Protein AF-A0A7X1WJK9-F1 (afdb_monomer)

Nearest PDB structures (foldseek):
  6vy5-assembly1_A  TM=7.139E-01  e=1.146E+00  Henipavirus nipahense
  8trh-assembly1_0  TM=4.342E-01  e=5.621E-01  Homo sapiens
  8t1l-assembly1_V  TM=4.370E-01  e=9.588E-01  Mus musculus
  3epu-assembly1_B  TM=5.285E-01  e=3.982E+00  Salmonella enterica subsp. enterica serovar Typhimurium
  6x08-assembly1_A  TM=5.581E-01  e=5.358E+00  Saccharomyces cerevisiae S288C

Structure (mmCIF, N/CA/C/O backbone):
data_AF-A0A7X1WJK9-F1
#
_entry.id   AF-A0A7X1WJK9-F1
#
loop_
_atom_site.group_PDB
_atom_site.id
_atom_site.type_symbol
_atom_site.label_atom_id
_atom_site.label_alt_id
_atom_site.label_comp_id
_atom_site.label_asym_id
_atom_site.label_entity_id
_atom_site.label_seq_id
_atom_site.pdbx_PDB_ins_code
_atom_site.Cartn_x
_atom_site.Cartn_y
_atom_site.Cartn_z
_atom_site.occupancy
_atom_site.B_iso_or_equiv
_atom_site.auth_seq_id
_atom_site.auth_comp_id
_atom_site.auth_asym_id
_atom_site.auth_atom_id
_atom_site.pdbx_PDB_model_num
ATOM 1 N N . MET A 1 1 ? 19.410 39.787 21.998 1.00 45.25 1 ME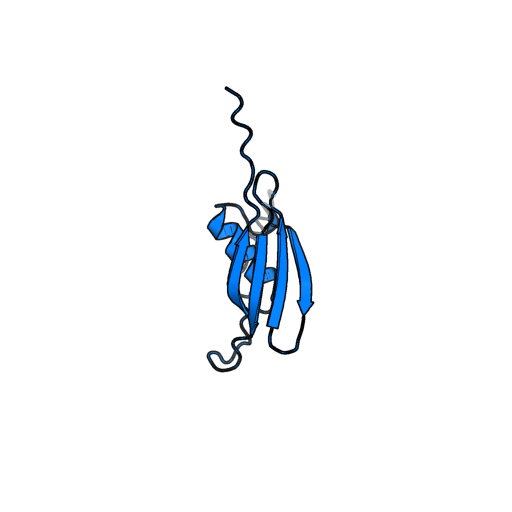T A N 1
ATOM 2 C CA . MET A 1 1 ? 19.677 38.692 21.046 1.00 45.25 1 MET A CA 1
ATOM 3 C C . MET A 1 1 ? 18.498 37.738 21.122 1.00 45.25 1 MET A C 1
ATOM 5 O O . MET A 1 1 ? 18.435 36.958 22.059 1.00 45.25 1 MET A O 1
ATOM 9 N N . LEU A 1 2 ? 17.509 37.885 20.239 1.00 42.19 2 LEU A N 1
ATOM 10 C CA . LEU A 1 2 ? 16.423 36.912 20.097 1.00 42.19 2 LEU A CA 1
ATOM 11 C C . LEU A 1 2 ? 16.695 36.157 18.797 1.00 42.19 2 LEU A C 1
ATOM 13 O O . LEU A 1 2 ? 16.422 36.670 17.716 1.00 42.19 2 LEU A O 1
ATOM 17 N N . SER A 1 3 ? 17.307 34.983 18.912 1.00 43.06 3 SER A N 1
ATOM 18 C CA . SER A 1 3 ? 17.443 34.056 17.793 1.00 43.06 3 SER A CA 1
ATOM 19 C C . SER A 1 3 ? 16.116 33.324 17.629 1.00 43.06 3 SER A C 1
ATOM 21 O O . SER A 1 3 ? 15.792 32.444 18.420 1.00 43.06 3 SER A O 1
ATOM 23 N N . ALA A 1 4 ? 15.333 33.719 16.629 1.00 42.97 4 ALA A N 1
ATOM 24 C CA . ALA A 1 4 ? 14.213 32.929 16.143 1.00 42.97 4 ALA A CA 1
ATOM 25 C C . ALA A 1 4 ? 14.746 31.997 15.051 1.00 42.97 4 ALA A C 1
ATOM 27 O O . ALA A 1 4 ? 14.941 32.405 13.908 1.00 42.97 4 ALA A O 1
ATOM 28 N N . SER A 1 5 ? 15.036 30.751 15.415 1.00 48.84 5 SER A N 1
ATOM 29 C CA . SER A 1 5 ? 15.319 29.696 14.446 1.00 48.84 5 SER A CA 1
ATOM 30 C C . SER A 1 5 ? 13.989 29.207 13.879 1.00 48.84 5 SER A C 1
ATOM 32 O O . SER A 1 5 ? 13.394 28.267 14.393 1.00 48.84 5 SER A O 1
ATOM 34 N N . ALA A 1 6 ? 13.494 29.882 12.845 1.00 44.22 6 ALA A N 1
ATOM 35 C CA . ALA A 1 6 ? 12.452 29.334 11.992 1.00 44.22 6 ALA A CA 1
ATOM 36 C C . ALA A 1 6 ? 13.122 28.356 11.021 1.00 44.22 6 ALA A C 1
ATOM 38 O O . ALA A 1 6 ? 13.519 28.737 9.924 1.00 44.22 6 ALA A O 1
ATOM 39 N N . THR A 1 7 ? 13.296 27.100 11.429 1.00 46.56 7 THR A N 1
ATOM 40 C CA . THR A 1 7 ? 13.470 26.029 10.445 1.00 46.56 7 THR A CA 1
ATOM 41 C C . THR A 1 7 ? 12.085 25.745 9.891 1.00 46.56 7 THR A C 1
ATOM 43 O O . THR A 1 7 ? 11.362 24.891 10.401 1.00 46.56 7 THR A O 1
ATOM 46 N N . ALA A 1 8 ? 11.695 26.535 8.890 1.00 40.34 8 ALA A N 1
ATOM 47 C CA . ALA A 1 8 ? 10.767 26.061 7.883 1.00 40.34 8 ALA A CA 1
ATOM 48 C C . ALA A 1 8 ? 11.446 24.834 7.274 1.00 40.34 8 ALA A C 1
ATOM 50 O O . ALA A 1 8 ? 12.386 24.941 6.491 1.00 40.34 8 ALA A O 1
ATOM 51 N N . VAL A 1 9 ? 11.068 23.664 7.782 1.00 41.34 9 VAL A N 1
ATOM 52 C CA . VAL A 1 9 ? 11.238 22.433 7.037 1.00 41.34 9 VAL A CA 1
ATOM 53 C C . VAL A 1 9 ? 10.266 22.629 5.887 1.00 41.34 9 VAL A C 1
ATOM 55 O O . VAL A 1 9 ? 9.061 22.465 6.060 1.00 41.34 9 VAL A O 1
ATOM 58 N N . ASP A 1 10 ? 10.772 23.142 4.767 1.00 39.75 10 ASP A N 1
ATOM 59 C CA . ASP A 1 10 ? 10.168 22.868 3.476 1.00 39.75 10 ASP A CA 1
ATOM 60 C C . ASP A 1 10 ? 10.144 21.339 3.396 1.00 39.75 10 ASP A C 1
ATOM 62 O O . ASP A 1 10 ? 11.143 20.686 3.089 1.00 39.75 10 ASP A O 1
ATOM 66 N N . GLU A 1 11 ? 9.031 20.763 3.858 1.00 41.00 11 GLU A N 1
ATOM 67 C CA . GLU A 1 11 ? 8.610 19.424 3.502 1.00 41.00 11 GLU A CA 1
ATOM 68 C C . GLU A 1 11 ? 8.504 19.459 1.985 1.00 41.00 11 GLU A C 1
ATOM 70 O O . GLU A 1 11 ? 7.499 19.893 1.417 1.00 41.00 11 GLU A O 1
ATOM 75 N N . AS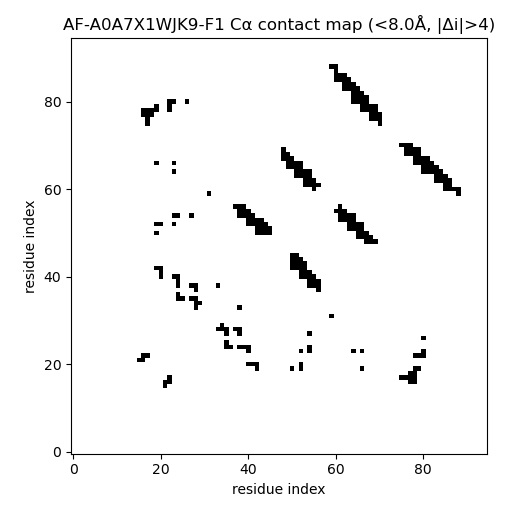P A 1 12 ? 9.601 19.073 1.340 1.00 37.62 12 ASP A N 1
ATOM 76 C CA . ASP A 1 12 ? 9.617 18.643 -0.040 1.00 37.62 12 ASP A CA 1
ATOM 77 C C . ASP A 1 12 ? 8.663 17.444 -0.139 1.00 37.62 12 ASP A C 1
ATOM 79 O O . ASP A 1 12 ? 9.025 16.277 -0.008 1.00 37.62 12 ASP A O 1
ATOM 83 N N . ALA A 1 13 ? 7.377 17.755 -0.278 1.00 43.44 13 ALA A N 1
ATOM 84 C CA . ALA A 1 13 ? 6.308 16.810 -0.550 1.00 43.44 13 ALA A CA 1
ATOM 85 C C . ALA A 1 13 ? 6.305 16.410 -2.039 1.00 43.44 13 ALA A C 1
ATOM 87 O O . ALA A 1 13 ? 5.268 16.008 -2.569 1.00 43.44 13 ALA A O 1
ATOM 88 N N . SER A 1 14 ? 7.444 16.557 -2.723 1.00 41.62 14 SER A N 1
ATOM 89 C CA . SER A 1 14 ? 7.580 16.435 -4.174 1.00 41.62 14 SER A CA 1
ATOM 90 C C . SER A 1 14 ? 8.448 15.252 -4.619 1.00 41.62 14 SER A C 1
ATOM 92 O O . SER A 1 14 ? 8.389 14.911 -5.796 1.00 41.62 14 SER A O 1
ATOM 94 N N . GLU A 1 15 ? 9.169 14.566 -3.721 1.00 42.50 15 GLU A N 1
ATOM 95 C CA . GLU A 1 15 ? 10.133 13.508 -4.100 1.00 42.50 15 GLU A CA 1
ATOM 96 C C . GLU A 1 15 ? 9.841 12.074 -3.590 1.00 42.50 15 GLU A C 1
ATOM 98 O O . GLU A 1 15 ? 10.753 11.251 -3.535 1.00 42.50 15 GLU A O 1
ATOM 103 N N . MET A 1 16 ? 8.611 11.697 -3.207 1.00 45.03 16 MET A N 1
ATOM 104 C CA . MET A 1 16 ? 8.441 10.461 -2.407 1.00 45.03 16 MET A CA 1
ATOM 105 C C . MET A 1 16 ? 7.356 9.459 -2.834 1.00 45.03 16 MET A C 1
ATOM 107 O O . MET A 1 16 ? 6.632 8.948 -1.980 1.00 45.03 16 MET A O 1
ATOM 111 N N . TRP A 1 17 ? 7.264 9.107 -4.123 1.00 55.44 17 TRP A N 1
ATOM 112 C CA . TRP A 1 17 ? 6.415 7.985 -4.585 1.00 55.44 17 TRP A CA 1
ATOM 113 C C . TRP A 1 17 ? 7.190 6.909 -5.362 1.00 55.44 17 TRP A C 1
ATOM 115 O O . TRP A 1 17 ? 6.813 6.558 -6.479 1.00 55.44 17 TRP A O 1
ATOM 125 N N . ALA A 1 18 ? 8.261 6.372 -4.775 1.00 65.06 18 ALA A N 1
ATOM 126 C CA . ALA A 1 18 ? 9.031 5.282 -5.388 1.00 65.06 18 ALA A CA 1
ATOM 127 C C . ALA A 1 18 ? 8.610 3.886 -4.888 1.00 65.06 18 ALA A C 1
ATOM 129 O O . ALA A 1 18 ? 8.834 2.893 -5.575 1.00 65.06 18 ALA A O 1
ATOM 130 N N . GLU A 1 19 ? 7.953 3.787 -3.726 1.00 86.81 19 GLU A N 1
ATOM 131 C CA . GLU A 1 19 ? 7.581 2.499 -3.128 1.00 86.81 19 GLU A CA 1
ATOM 132 C C . GLU A 1 19 ? 6.054 2.266 -3.111 1.00 86.81 19 GLU A C 1
ATOM 134 O O . GLU A 1 19 ? 5.261 3.220 -3.014 1.00 86.81 19 GLU A O 1
ATOM 139 N N . PRO A 1 20 ? 5.602 0.998 -3.191 1.00 90.94 20 PRO A N 1
ATOM 140 C CA . PRO A 1 20 ? 4.177 0.674 -3.231 1.00 90.94 20 PRO A CA 1
ATOM 141 C C . PRO A 1 20 ? 3.440 1.121 -1.960 1.00 90.94 20 PRO A 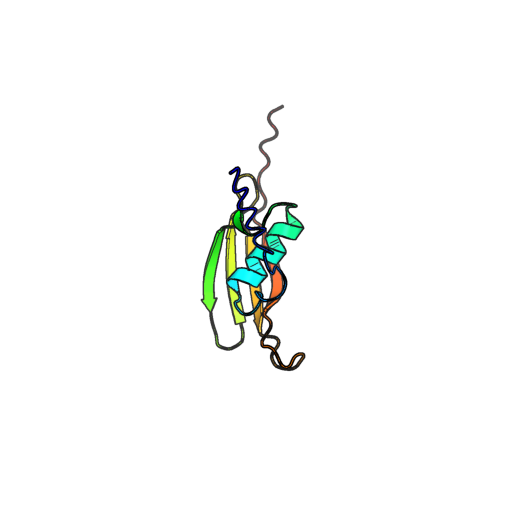C 1
ATOM 143 O O . PRO A 1 20 ? 2.282 1.533 -2.029 1.00 90.94 20 PRO A O 1
ATOM 146 N N . GLU A 1 21 ? 4.103 1.119 -0.802 1.00 92.81 21 GLU A N 1
ATOM 147 C CA . GLU A 1 21 ? 3.545 1.566 0.475 1.00 92.81 21 GLU A CA 1
ATOM 148 C C . GLU A 1 21 ? 3.131 3.039 0.440 1.00 92.81 21 GLU A C 1
ATOM 150 O O . GLU A 1 21 ? 2.038 3.394 0.881 1.00 92.81 21 GLU A O 1
ATOM 155 N N . GLN A 1 22 ? 3.996 3.894 -0.108 1.00 91.62 22 GLN A N 1
ATOM 156 C CA . GLN A 1 22 ? 3.775 5.339 -0.198 1.00 91.62 22 GLN A CA 1
ATOM 157 C C . GLN A 1 22 ? 2.625 5.647 -1.156 1.00 91.62 22 GLN A C 1
ATOM 159 O O . GLN A 1 22 ? 1.765 6.479 -0.863 1.00 91.62 22 GLN A O 1
ATOM 164 N N . SER A 1 23 ? 2.571 4.918 -2.270 1.00 92.50 23 SER A N 1
ATOM 165 C CA . SER A 1 23 ? 1.511 5.050 -3.270 1.00 92.50 23 SER A CA 1
ATOM 166 C C . SER A 1 23 ? 0.154 4.613 -2.713 1.00 92.50 23 SER A C 1
ATOM 168 O O . SER A 1 23 ? -0.841 5.326 -2.870 1.00 92.50 23 SER A O 1
ATOM 170 N N . ALA A 1 24 ? 0.115 3.498 -1.975 1.00 94.56 24 ALA A N 1
ATOM 171 C CA . ALA A 1 24 ? -1.085 3.041 -1.278 1.00 94.56 24 ALA A CA 1
ATOM 172 C C . ALA A 1 24 ? -1.534 4.036 -0.193 1.00 94.56 24 ALA A C 1
ATOM 174 O O . ALA A 1 24 ? -2.713 4.395 -0.137 1.00 94.56 24 ALA A O 1
ATOM 175 N N . ALA A 1 25 ? -0.605 4.529 0.634 1.00 94.94 25 ALA A N 1
ATOM 176 C CA . ALA A 1 25 ? -0.901 5.507 1.680 1.00 94.94 25 ALA A CA 1
ATOM 177 C C . ALA A 1 25 ? -1.461 6.805 1.085 1.00 94.94 25 ALA A C 1
ATOM 179 O O . ALA A 1 25 ? -2.501 7.292 1.525 1.00 94.94 25 ALA A O 1
ATOM 180 N N . GLY A 1 26 ? -0.819 7.334 0.040 1.00 93.19 26 GLY A N 1
ATOM 181 C CA . GLY A 1 26 ? -1.247 8.553 -0.643 1.00 93.19 26 GLY A CA 1
ATOM 182 C C . GLY A 1 26 ? -2.590 8.409 -1.362 1.00 93.19 26 GLY A C 1
ATOM 183 O O . GLY A 1 26 ? -3.368 9.365 -1.423 1.00 93.19 26 GLY A O 1
ATOM 184 N N . PHE A 1 27 ? -2.906 7.230 -1.901 1.00 93.69 27 PHE A N 1
ATOM 185 C CA . PHE A 1 27 ? -4.233 6.954 -2.450 1.00 93.69 27 PHE A CA 1
ATOM 186 C C . PHE A 1 27 ? -5.305 6.998 -1.353 1.00 93.69 27 PHE A C 1
ATOM 188 O O . PHE A 1 27 ? -6.232 7.802 -1.437 1.00 93.69 27 PHE A O 1
ATOM 195 N N . ILE A 1 28 ? -5.137 6.212 -0.287 1.00 95.75 28 ILE A N 1
ATOM 196 C CA . ILE A 1 28 ? -6.126 6.081 0.794 1.00 95.75 28 ILE A CA 1
ATOM 197 C C . ILE A 1 28 ? -6.311 7.386 1.566 1.00 95.75 28 ILE A C 1
ATOM 199 O O . ILE A 1 28 ? -7.439 7.758 1.892 1.00 95.75 28 ILE A O 1
ATOM 203 N N . ALA A 1 29 ? -5.226 8.123 1.799 1.00 94.62 29 ALA A N 1
ATOM 204 C CA . ALA A 1 29 ? -5.269 9.434 2.430 1.00 94.62 29 ALA A CA 1
ATOM 205 C C . ALA A 1 29 ? -6.190 10.397 1.675 1.00 94.62 29 ALA A C 1
ATOM 207 O O . ALA A 1 29 ? -7.058 11.031 2.276 1.00 94.62 29 ALA A O 1
ATOM 208 N N . ARG A 1 30 ? -6.066 10.443 0.342 1.00 94.81 30 ARG A N 1
ATOM 209 C CA . ARG A 1 30 ? -6.942 11.252 -0.515 1.00 94.81 30 ARG A CA 1
ATOM 210 C C . ARG A 1 30 ? -8.381 10.739 -0.504 1.00 94.81 30 ARG A C 1
ATOM 212 O O . ARG A 1 30 ? -9.296 11.550 -0.399 1.00 94.81 30 ARG A O 1
ATOM 219 N N . SER A 1 31 ? -8.590 9.423 -0.561 1.00 93.50 31 SER A N 1
ATOM 220 C CA . SER A 1 31 ? -9.929 8.816 -0.543 1.00 93.50 31 SER A CA 1
ATOM 221 C C . SER A 1 31 ? -10.706 9.112 0.742 1.00 93.50 31 SER A C 1
ATOM 223 O O . SER A 1 31 ? -11.905 9.373 0.680 1.00 93.50 31 SER A O 1
ATOM 225 N N . PHE A 1 32 ? -10.035 9.106 1.895 1.00 93.44 32 PHE A N 1
ATOM 226 C CA . PHE A 1 32 ? -10.658 9.337 3.205 1.00 93.44 32 PHE A CA 1
ATOM 227 C C . PHE A 1 32 ? -10.450 10.753 3.754 1.00 93.44 32 PHE A C 1
ATOM 229 O O . PHE A 1 32 ? -10.871 11.045 4.870 1.00 93.44 32 PHE A O 1
ATOM 236 N N . SER A 1 33 ? -9.843 11.652 2.971 1.00 94.50 33 SER A N 1
ATOM 237 C CA . SER A 1 33 ? -9.536 13.032 3.380 1.00 94.50 33 SER A CA 1
ATOM 238 C C . SER A 1 33 ? -8.745 13.115 4.697 1.00 94.50 33 SER A C 1
ATOM 240 O O . SER A 1 33 ? -8.989 13.982 5.537 1.00 94.50 33 SER A O 1
ATOM 242 N N . VAL A 1 34 ? -7.781 12.208 4.872 1.00 92.06 34 VAL A N 1
ATOM 243 C CA . VAL A 1 34 ? -6.825 12.189 5.991 1.00 92.06 34 VAL A CA 1
ATOM 244 C C . VAL A 1 34 ? -5.413 12.477 5.483 1.00 92.06 34 VAL A C 1
ATOM 246 O O . VAL A 1 34 ? -5.178 12.559 4.278 1.00 92.06 34 VAL A O 1
ATOM 249 N N . LYS A 1 35 ? -4.448 12.637 6.392 1.00 92.06 35 LYS A N 1
ATOM 250 C CA . LYS A 1 35 ? -3.040 12.760 5.992 1.00 92.06 35 LYS A CA 1
ATOM 251 C C . LYS A 1 35 ? -2.413 11.381 5.725 1.00 92.06 35 LYS A C 1
ATOM 253 O O . LYS A 1 35 ? -2.772 10.443 6.440 1.00 92.06 35 LYS A O 1
ATOM 258 N N . PRO A 1 36 ? -1.468 11.244 4.776 1.00 89.88 36 PRO A N 1
ATOM 259 C CA . PRO A 1 36 ? -0.758 9.986 4.511 1.00 89.88 36 PRO A CA 1
ATOM 260 C C . PRO A 1 36 ? -0.147 9.338 5.755 1.00 89.88 36 PRO A C 1
ATOM 262 O O . PRO A 1 36 ? -0.264 8.131 5.928 1.00 89.88 36 PRO A O 1
ATOM 265 N N . GLU A 1 37 ? 0.404 10.132 6.675 1.00 91.62 37 GLU A N 1
ATOM 266 C CA . GLU A 1 37 ? 1.006 9.640 7.928 1.00 91.62 37 GLU A CA 1
ATOM 267 C C . GLU A 1 37 ? -0.006 8.972 8.879 1.00 91.62 37 GLU A C 1
ATOM 269 O O . GLU A 1 37 ? 0.381 8.256 9.800 1.00 91.62 37 GLU A O 1
ATOM 274 N N . GLN A 1 38 ? -1.309 9.204 8.679 1.00 92.75 38 GLN A N 1
ATOM 275 C CA . GLN A 1 38 ? -2.386 8.558 9.440 1.00 92.75 38 GLN A CA 1
ATOM 276 C C . GLN A 1 38 ? -2.811 7.214 8.831 1.00 92.75 38 GLN A C 1
ATOM 278 O O . GLN A 1 38 ? -3.617 6.497 9.429 1.00 92.75 38 GLN A O 1
ATOM 283 N N . VAL A 1 39 ? -2.289 6.865 7.651 1.00 94.44 39 VAL A N 1
ATOM 284 C CA . VAL A 1 39 ? -2.574 5.607 6.964 1.00 94.44 39 VAL A CA 1
ATOM 285 C C . VAL A 1 39 ? -1.479 4.601 7.286 1.00 94.44 39 VAL A C 1
ATOM 287 O O . VAL A 1 39 ? -0.337 4.727 6.857 1.00 94.44 39 VAL A O 1
ATOM 290 N N . THR A 1 40 ? -1.836 3.550 8.018 1.00 96.81 40 THR A N 1
ATOM 291 C CA . THR A 1 40 ? -0.941 2.402 8.185 1.00 96.81 40 THR A CA 1
ATOM 292 C C . THR A 1 40 ? -1.066 1.507 6.964 1.00 96.81 40 THR A C 1
ATOM 294 O O . THR A 1 40 ? -2.154 1.004 6.689 1.00 96.81 40 THR A O 1
ATOM 297 N N . VAL A 1 41 ? 0.038 1.279 6.255 1.00 95.81 41 VAL A N 1
ATOM 298 C CA . VAL A 1 41 ? 0.094 0.368 5.107 1.00 95.81 41 VAL A CA 1
ATOM 299 C C . VAL A 1 41 ? 0.945 -0.848 5.448 1.00 95.81 41 VAL A C 1
ATOM 301 O O . VAL A 1 41 ? 1.985 -0.742 6.092 1.00 95.81 41 VAL A O 1
ATOM 304 N N . THR A 1 42 ? 0.496 -2.027 5.034 1.00 96.69 42 THR A N 1
ATOM 305 C CA . THR A 1 42 ? 1.239 -3.283 5.156 1.00 96.69 42 THR A CA 1
ATOM 306 C C . THR A 1 42 ? 1.212 -4.004 3.819 1.00 96.69 42 THR A C 1
ATOM 308 O O . THR A 1 42 ? 0.137 -4.362 3.343 1.00 96.69 42 THR A O 1
ATOM 311 N N . ILE A 1 43 ? 2.377 -4.242 3.218 1.00 95.69 43 ILE A N 1
ATOM 312 C CA . ILE A 1 43 ? 2.476 -5.063 2.008 1.00 95.69 43 ILE A CA 1
ATOM 313 C C . ILE A 1 43 ? 2.334 -6.533 2.392 1.00 95.69 43 ILE A C 1
ATOM 315 O O . ILE A 1 43 ? 3.100 -7.043 3.209 1.00 95.69 43 ILE A O 1
ATOM 319 N N . ILE A 1 44 ? 1.338 -7.203 1.815 1.00 95.62 44 ILE A N 1
ATOM 320 C CA . ILE A 1 44 ? 1.057 -8.625 2.059 1.00 95.62 44 ILE A CA 1
ATOM 321 C C . ILE A 1 44 ? 1.550 -9.528 0.929 1.00 95.62 44 ILE A C 1
ATOM 323 O O . ILE A 1 44 ? 1.784 -10.711 1.157 1.00 95.62 44 ILE A O 1
ATOM 327 N N . ASN A 1 45 ? 1.738 -8.975 -0.270 1.00 93.12 45 ASN A N 1
ATOM 328 C CA . ASN A 1 45 ? 2.409 -9.641 -1.378 1.00 93.12 45 ASN A CA 1
ATOM 329 C C . ASN A 1 45 ? 3.218 -8.619 -2.182 1.00 93.12 45 ASN A C 1
ATOM 331 O O . ASN A 1 45 ? 2.751 -7.499 -2.381 1.00 93.12 45 ASN A O 1
ATOM 335 N N . ARG A 1 46 ? 4.411 -8.994 -2.653 1.00 92.19 46 ARG A N 1
ATOM 336 C CA . ARG A 1 46 ? 5.246 -8.155 -3.523 1.00 92.19 46 ARG A CA 1
ATOM 337 C C . ARG A 1 46 ? 6.006 -9.023 -4.515 1.00 92.19 46 ARG A C 1
ATOM 339 O O . ARG A 1 46 ? 6.813 -9.861 -4.123 1.00 92.19 46 ARG A O 1
ATOM 346 N N . ASP A 1 47 ? 5.783 -8.744 -5.786 1.00 89.81 47 ASP A N 1
ATOM 347 C CA . ASP A 1 47 ? 6.507 -9.286 -6.926 1.00 89.81 47 ASP A CA 1
ATOM 348 C C . ASP A 1 47 ? 7.305 -8.164 -7.612 1.00 89.81 47 ASP A C 1
ATOM 350 O O . ASP A 1 47 ? 7.317 -7.014 -7.169 1.00 89.81 47 ASP A O 1
ATOM 354 N N . LYS A 1 48 ? 7.983 -8.488 -8.721 1.00 85.62 48 LYS A N 1
ATOM 355 C CA . LYS A 1 48 ? 8.846 -7.537 -9.442 1.00 85.62 48 LYS A CA 1
ATOM 356 C C . LYS A 1 48 ? 8.104 -6.266 -9.883 1.00 85.62 48 LYS A C 1
ATOM 358 O O . LYS A 1 48 ? 8.656 -5.181 -9.766 1.00 85.62 48 LYS A O 1
ATOM 363 N N . ASN A 1 49 ? 6.875 -6.418 -10.382 1.00 89.38 49 ASN A N 1
ATOM 364 C CA . ASN A 1 49 ? 6.098 -5.326 -10.979 1.00 89.38 49 ASN A CA 1
ATOM 365 C C . ASN A 1 49 ? 4.706 -5.166 -10.344 1.00 89.38 49 ASN A C 1
ATOM 367 O O . ASN A 1 49 ? 3.867 -4.454 -10.891 1.00 89.38 49 ASN A O 1
ATOM 371 N N . SER A 1 50 ? 4.424 -5.857 -9.240 1.00 92.12 50 SER A N 1
ATOM 372 C CA . SER A 1 50 ? 3.119 -5.818 -8.577 1.00 92.12 50 SER A CA 1
ATOM 373 C C . SER A 1 50 ? 3.261 -5.952 -7.068 1.00 92.12 50 SER A C 1
ATOM 375 O O . SER A 1 50 ? 4.192 -6.584 -6.576 1.00 92.12 50 SER A O 1
ATOM 377 N N . ALA A 1 51 ? 2.338 -5.355 -6.327 1.00 95.25 51 ALA A N 1
ATOM 378 C CA . ALA A 1 51 ? 2.263 -5.472 -4.882 1.00 95.25 51 ALA A CA 1
ATOM 379 C C . ALA A 1 51 ? 0.801 -5.447 -4.445 1.00 95.25 51 ALA A C 1
ATOM 381 O O . ALA A 1 51 ? -0.007 -4.750 -5.045 1.00 95.25 51 ALA A O 1
ATOM 382 N N . THR A 1 52 ? 0.474 -6.163 -3.379 1.00 96.50 52 THR A N 1
ATOM 383 C CA . THR A 1 52 ? -0.828 -6.064 -2.721 1.00 96.50 52 THR A CA 1
ATOM 384 C C . THR A 1 52 ? -0.607 -5.515 -1.321 1.00 96.50 52 THR A C 1
ATOM 386 O O . THR A 1 52 ? 0.208 -6.037 -0.553 1.00 96.50 52 THR A O 1
ATOM 389 N N . ALA A 1 53 ? -1.334 -4.458 -0.985 1.00 97.12 53 ALA A N 1
ATOM 390 C CA . ALA A 1 53 ? -1.223 -3.745 0.274 1.00 97.12 53 ALA A CA 1
ATOM 391 C C . ALA A 1 53 ? -2.537 -3.799 1.051 1.00 97.12 53 ALA A C 1
ATOM 393 O O . ALA A 1 53 ? -3.612 -3.683 0.476 1.00 97.12 53 ALA A O 1
ATOM 394 N N . ILE A 1 54 ? -2.452 -3.913 2.373 1.00 96.69 54 ILE A N 1
ATOM 395 C CA . ILE A 1 54 ? -3.561 -3.635 3.283 1.00 96.69 54 ILE A CA 1
ATOM 396 C C . ILE A 1 54 ? -3.337 -2.250 3.883 1.00 96.69 54 ILE A C 1
ATOM 398 O O . ILE A 1 54 ? -2.285 -1.994 4.467 1.00 96.69 54 ILE A O 1
ATOM 402 N N . SER A 1 55 ? -4.334 -1.376 3.792 1.00 96.38 55 SER A N 1
ATOM 403 C CA . SER A 1 55 ? -4.342 -0.064 4.433 1.00 96.38 55 SER A CA 1
ATOM 404 C C . SER A 1 55 ? -5.338 -0.010 5.585 1.00 96.38 55 SER A C 1
ATOM 406 O O . SER A 1 55 ? -6.470 -0.487 5.458 1.00 96.38 55 SER A O 1
ATOM 408 N N . LYS A 1 56 ? -4.948 0.647 6.676 1.00 95.75 56 LYS A N 1
ATOM 409 C CA . LYS A 1 56 ? -5.800 0.915 7.834 1.00 95.75 56 LYS A CA 1
ATOM 410 C C . LYS A 1 56 ? -5.729 2.385 8.214 1.00 95.75 56 LYS A C 1
ATOM 412 O O . LYS A 1 56 ? -4.641 2.934 8.378 1.00 95.75 56 LYS A O 1
ATOM 417 N N . VAL A 1 57 ? -6.899 2.980 8.417 1.00 95.56 57 VAL A N 1
ATOM 418 C CA . VAL A 1 57 ? -7.066 4.310 9.006 1.00 95.56 57 VAL A CA 1
ATOM 419 C C . VAL A 1 57 ? -8.063 4.172 10.160 1.00 95.56 57 VAL A C 1
ATOM 421 O O . VAL A 1 57 ? -9.126 3.579 9.962 1.00 95.56 57 VAL A O 1
ATOM 424 N N . PRO A 1 58 ? -7.757 4.665 11.372 1.00 90.62 58 PRO A N 1
ATOM 425 C CA . PRO A 1 58 ? -8.696 4.609 12.488 1.00 90.62 58 PRO A CA 1
ATOM 426 C C . PRO A 1 58 ? -10.053 5.232 12.123 1.00 90.62 58 PRO A C 1
ATOM 428 O O . PRO A 1 58 ? -10.105 6.349 11.615 1.00 90.62 58 PRO A O 1
ATOM 431 N N . GLY A 1 59 ? -11.148 4.511 12.382 1.00 89.50 59 GLY A N 1
ATOM 432 C CA . GLY A 1 59 ? -12.513 4.966 12.075 1.00 89.50 59 GLY A CA 1
ATOM 433 C C . GLY A 1 59 ? -12.979 4.739 10.631 1.00 89.50 59 GLY A C 1
ATOM 434 O O . GLY A 1 59 ? -14.122 5.057 10.318 1.00 89.50 59 GLY A O 1
ATOM 435 N N . TRP A 1 60 ? -12.141 4.156 9.771 1.00 92.25 60 TRP A N 1
ATOM 436 C CA . TRP A 1 60 ? -12.462 3.846 8.375 1.00 92.25 60 TRP A CA 1
ATOM 437 C C . TRP A 1 60 ? -12.363 2.340 8.098 1.00 92.25 60 TRP A C 1
ATOM 439 O O . TRP A 1 60 ? -11.695 1.617 8.847 1.00 92.25 60 TRP A O 1
ATOM 449 N N . PRO A 1 61 ? -13.019 1.838 7.034 1.00 93.12 61 PRO A N 1
ATOM 450 C CA . PRO A 1 61 ? -12.840 0.459 6.606 1.00 93.12 61 PRO A CA 1
ATOM 451 C C . PRO A 1 61 ? -11.372 0.147 6.309 1.00 93.12 61 PRO A C 1
ATOM 453 O O . PRO A 1 61 ? -10.616 0.987 5.820 1.00 93.12 61 PRO A O 1
ATOM 456 N N . THR A 1 62 ? -10.984 -1.099 6.576 1.00 94.81 62 THR A N 1
ATOM 457 C CA . THR A 1 62 ? -9.718 -1.628 6.064 1.00 94.81 62 THR A CA 1
ATOM 458 C C . THR A 1 62 ? -9.862 -1.816 4.557 1.00 94.81 62 THR A C 1
ATOM 460 O O . THR A 1 62 ? -10.895 -2.304 4.100 1.00 94.81 62 THR A O 1
ATOM 463 N N . CYS A 1 63 ? -8.845 -1.433 3.788 1.00 96.38 63 CYS A N 1
ATOM 464 C CA . CYS A 1 63 ? -8.838 -1.635 2.341 1.00 96.38 63 CYS A CA 1
ATOM 465 C C . CYS A 1 63 ? -7.656 -2.490 1.914 1.00 96.38 63 CYS A C 1
ATOM 467 O O . CYS A 1 63 ? -6.570 -2.391 2.482 1.00 96.38 63 CYS A O 1
ATOM 469 N N . VAL A 1 64 ? -7.883 -3.314 0.902 1.00 97.12 64 VAL A N 1
ATOM 470 C CA . VAL A 1 64 ? -6.868 -4.030 0.142 1.00 97.12 64 VAL A CA 1
ATOM 471 C C . VAL A 1 64 ? -6.682 -3.286 -1.175 1.00 97.12 64 VAL A C 1
ATOM 473 O O . VAL A 1 64 ? -7.666 -2.932 -1.824 1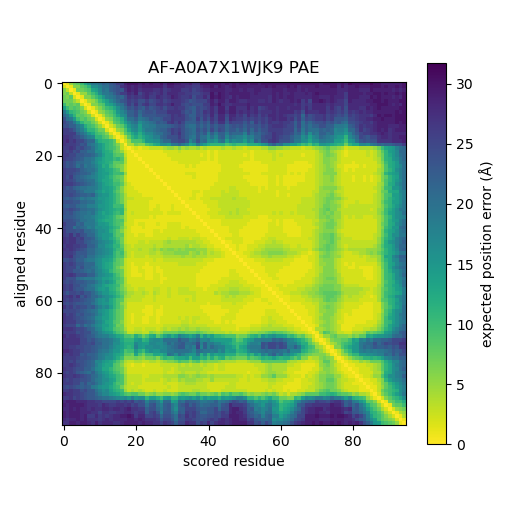.00 97.12 64 VAL A O 1
ATOM 476 N N . LEU A 1 65 ? -5.434 -3.019 -1.543 1.00 97.12 65 LEU A N 1
ATOM 477 C CA . LEU A 1 65 ? -5.059 -2.336 -2.772 1.00 97.12 65 LEU A CA 1
ATOM 478 C C . LEU A 1 65 ? -4.126 -3.228 -3.573 1.00 97.12 65 LEU A C 1
ATOM 480 O O . LEU A 1 65 ? -3.129 -3.701 -3.026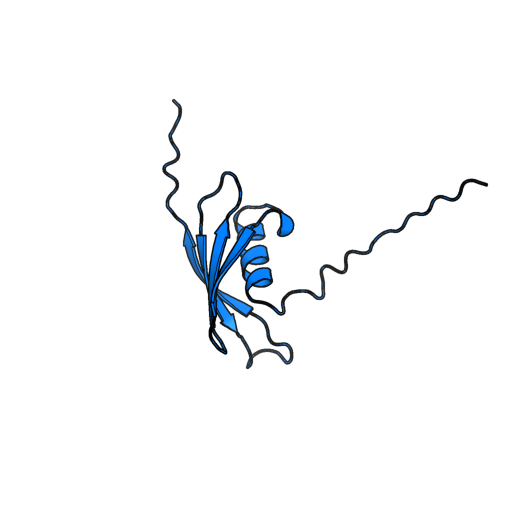 1.00 97.12 65 LEU A O 1
ATOM 484 N N . ASP A 1 66 ? -4.402 -3.377 -4.861 1.00 96.31 66 ASP A N 1
ATOM 485 C CA . ASP A 1 66 ? -3.444 -3.928 -5.812 1.00 96.31 66 ASP A CA 1
ATOM 486 C C . ASP A 1 66 ? -2.701 -2.784 -6.493 1.00 96.31 66 ASP A C 1
ATOM 488 O O . ASP A 1 66 ? -3.299 -1.833 -7.000 1.00 96.31 66 ASP A O 1
ATOM 492 N N . LEU A 1 67 ? -1.377 -2.875 -6.489 1.00 94.25 67 LEU A N 1
ATOM 493 C CA . LEU A 1 67 ? -0.465 -1.899 -7.054 1.00 94.25 67 LEU A CA 1
ATOM 494 C C . LEU A 1 67 ? 0.360 -2.525 -8.169 1.00 94.25 67 LEU A C 1
ATOM 496 O O . LEU A 1 67 ? 0.765 -3.684 -8.087 1.00 94.25 67 LEU A O 1
ATOM 500 N N . VAL A 1 68 ? 0.652 -1.730 -9.192 1.00 92.81 68 VAL A N 1
ATOM 501 C CA . VAL A 1 68 ? 1.455 -2.132 -10.347 1.00 92.81 68 VAL A CA 1
ATOM 502 C C . VAL A 1 68 ? 2.555 -1.108 -10.570 1.00 92.81 68 VAL A C 1
ATOM 504 O O . VAL A 1 68 ? 2.305 0.097 -10.540 1.00 92.81 68 VAL A O 1
ATOM 507 N N . LEU A 1 69 ? 3.771 -1.591 -10.809 1.00 88.81 69 LEU A N 1
ATOM 508 C CA . LEU A 1 69 ? 4.897 -0.748 -11.174 1.00 88.81 69 LEU A CA 1
ATOM 509 C C . LEU A 1 69 ? 4.779 -0.333 -12.640 1.00 88.81 69 LEU A C 1
ATOM 511 O O . LEU A 1 69 ? 4.751 -1.167 -13.547 1.00 88.81 69 LEU A O 1
ATOM 515 N N . ALA A 1 70 ? 4.732 0.968 -12.866 1.00 84.25 70 ALA A N 1
ATOM 516 C CA . ALA A 1 70 ? 4.594 1.574 -14.172 1.00 84.25 70 ALA A CA 1
ATOM 517 C C . ALA A 1 70 ? 5.981 1.944 -14.717 1.00 84.25 70 ALA A C 1
ATOM 519 O O . ALA A 1 70 ? 6.381 3.103 -14.725 1.00 84.25 70 ALA A O 1
ATOM 520 N N . SER A 1 71 ? 6.734 0.933 -15.156 1.00 67.62 71 SER A N 1
ATOM 521 C CA . SER A 1 71 ? 8.116 1.089 -15.633 1.00 67.62 71 SER A CA 1
ATOM 522 C C . SER A 1 71 ? 8.243 1.558 -17.090 1.00 67.62 71 SER A C 1
ATOM 524 O O . SER A 1 71 ? 9.329 1.939 -17.512 1.00 67.62 71 SER A O 1
ATOM 526 N N . GLU A 1 72 ? 7.155 1.551 -17.870 1.00 60.97 72 GLU A N 1
ATOM 527 C CA . GLU A 1 72 ? 7.178 1.933 -19.297 1.00 60.97 72 GLU A CA 1
ATOM 528 C C . GLU A 1 72 ? 6.591 3.325 -19.592 1.00 60.97 72 GLU A C 1
ATOM 530 O O . GLU A 1 72 ? 6.586 3.763 -20.742 1.00 60.97 72 GLU A O 1
ATOM 535 N N . VAL A 1 73 ? 6.088 4.035 -18.578 1.00 58.66 73 VAL A N 1
ATOM 536 C CA . VAL A 1 73 ? 5.435 5.353 -18.739 1.00 58.66 73 VAL A CA 1
ATOM 537 C C . VAL A 1 73 ? 6.243 6.521 -18.173 1.00 58.66 73 VAL A C 1
ATOM 539 O O . VAL A 1 73 ? 5.972 7.665 -18.538 1.00 58.66 73 VAL A O 1
ATOM 542 N N . SER A 1 74 ? 7.262 6.266 -17.353 1.00 53.66 74 SER A N 1
ATOM 543 C CA . SER A 1 74 ? 8.141 7.296 -16.788 1.00 53.66 74 SER A CA 1
ATOM 544 C C . SER A 1 74 ? 9.575 6.787 -16.643 1.00 53.66 74 SER A C 1
ATOM 546 O O . SER A 1 74 ? 9.806 5.592 -16.491 1.00 53.66 74 SER A O 1
ATOM 548 N N . ALA A 1 75 ? 10.548 7.705 -16.716 1.00 57.50 75 ALA A N 1
ATOM 549 C CA . ALA A 1 75 ? 11.953 7.404 -16.412 1.00 57.50 75 ALA A CA 1
ATOM 550 C C . ALA A 1 75 ? 12.154 7.024 -14.932 1.00 57.50 75 ALA A C 1
ATOM 552 O O . ALA A 1 75 ? 13.124 6.345 -14.600 1.00 57.50 75 ALA A O 1
ATOM 553 N N . ASP A 1 76 ? 11.208 7.431 -14.085 1.00 65.19 76 ASP A N 1
ATOM 554 C CA . ASP A 1 76 ? 11.120 7.086 -12.675 1.00 65.19 76 ASP A CA 1
ATOM 555 C C . ASP A 1 76 ? 10.136 5.923 -12.502 1.00 65.19 76 ASP A C 1
ATOM 557 O O . ASP A 1 76 ? 9.029 5.946 -13.046 1.00 65.19 76 ASP A O 1
ATOM 561 N N . GLU A 1 77 ? 10.530 4.887 -11.769 1.00 67.94 77 GLU A N 1
ATOM 562 C CA . GLU A 1 77 ? 9.658 3.758 -11.446 1.00 67.94 77 GLU A CA 1
ATOM 563 C C . GLU A 1 77 ? 8.547 4.228 -10.488 1.00 67.94 77 GLU A C 1
ATOM 565 O O . GLU A 1 77 ? 8.798 4.478 -9.312 1.00 67.94 77 GLU A O 1
ATOM 570 N N . VAL A 1 78 ? 7.310 4.365 -10.986 1.00 84.06 78 VAL A N 1
ATOM 571 C CA . VAL A 1 78 ? 6.152 4.810 -10.186 1.00 84.06 78 VAL A CA 1
ATOM 572 C C . VAL A 1 78 ? 5.192 3.651 -9.939 1.00 84.06 78 VAL A C 1
ATOM 574 O O . VAL A 1 78 ? 4.855 2.906 -10.860 1.00 84.06 78 VAL A O 1
ATOM 577 N N . TRP A 1 79 ? 4.689 3.518 -8.711 1.00 89.06 79 TRP A N 1
ATOM 578 C CA . TRP A 1 79 ? 3.647 2.546 -8.372 1.00 89.06 79 TRP A CA 1
ATOM 579 C C . TRP A 1 79 ? 2.252 3.153 -8.530 1.00 89.06 79 TRP A C 1
ATOM 581 O O . TRP A 1 79 ? 1.916 4.175 -7.935 1.00 89.06 79 TRP A O 1
ATOM 591 N N . LEU A 1 80 ? 1.410 2.499 -9.323 1.00 89.94 80 LEU A N 1
ATOM 592 C CA . LEU A 1 80 ? 0.026 2.896 -9.560 1.00 89.94 80 LEU A CA 1
ATOM 593 C C . LEU A 1 80 ? -0.922 1.959 -8.822 1.00 89.94 80 LEU A C 1
ATOM 595 O O . LEU A 1 80 ? -0.689 0.756 -8.775 1.00 89.94 80 LEU A O 1
ATOM 599 N N . VAL A 1 81 ? -2.015 2.502 -8.290 1.00 90.88 81 VAL A N 1
ATOM 600 C CA . VAL A 1 81 ? -3.103 1.703 -7.713 1.00 90.88 81 VAL A CA 1
ATOM 601 C C . VAL A 1 81 ? -4.005 1.218 -8.846 1.00 90.88 81 VAL A C 1
ATOM 603 O O . VAL A 1 81 ? -4.594 2.032 -9.557 1.00 90.88 81 VAL A O 1
ATOM 606 N N . GLY A 1 82 ? -4.071 -0.099 -9.029 1.00 87.62 82 GLY A N 1
ATOM 607 C CA . GLY A 1 82 ? -4.860 -0.762 -10.065 1.00 87.62 82 GLY A CA 1
ATOM 608 C C . GLY A 1 82 ? -6.270 -1.126 -9.607 1.00 87.62 82 GLY A C 1
ATOM 609 O O . GLY A 1 82 ? -7.228 -0.827 -10.315 1.00 87.62 82 GLY A O 1
ATOM 610 N N . ASP A 1 83 ? -6.399 -1.731 -8.424 1.00 92.38 83 ASP A N 1
ATOM 611 C CA . ASP A 1 83 ? -7.694 -2.089 -7.833 1.00 92.38 83 ASP A CA 1
ATOM 612 C C . ASP A 1 83 ? -7.732 -1.782 -6.334 1.00 92.38 83 ASP A C 1
ATOM 614 O O . ASP A 1 83 ? -6.693 -1.751 -5.667 1.00 92.38 83 ASP A O 1
ATOM 618 N N . VAL A 1 84 ? -8.936 -1.528 -5.811 1.00 94.12 84 VAL A N 1
ATOM 619 C CA . VAL A 1 84 ? -9.169 -1.235 -4.393 1.00 94.12 84 VAL A CA 1
ATOM 620 C C . VAL A 1 84 ? -10.458 -1.886 -3.916 1.00 94.12 84 VAL A C 1
ATOM 622 O O . VAL A 1 84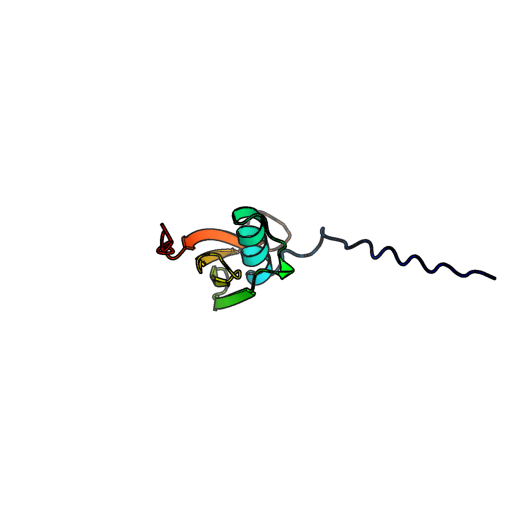 ? -11.552 -1.558 -4.373 1.00 94.12 84 VAL A O 1
ATOM 625 N N . ALA A 1 85 ? -10.330 -2.731 -2.898 1.00 94.88 85 ALA A N 1
ATOM 626 C CA . ALA A 1 85 ? -11.446 -3.353 -2.207 1.00 94.88 85 ALA A CA 1
ATOM 627 C C . ALA A 1 85 ? -11.419 -2.966 -0.726 1.00 94.88 85 ALA A C 1
ATOM 629 O O . ALA A 1 85 ? -10.519 -3.359 0.011 1.00 94.88 85 ALA A O 1
ATOM 630 N N . CYS A 1 86 ? -12.415 -2.206 -0.275 1.00 94.19 86 CYS A N 1
ATOM 631 C CA . CYS A 1 86 ? -12.583 -1.877 1.138 1.00 94.19 86 CYS A CA 1
ATOM 632 C C . CYS A 1 86 ? -13.633 -2.782 1.779 1.00 94.19 86 CYS A C 1
ATOM 634 O O . CYS A 1 86 ? -14.686 -3.039 1.186 1.00 94.19 86 CYS A O 1
ATOM 636 N N . ASP A 1 87 ? -13.366 -3.226 3.008 1.00 89.56 87 ASP A N 1
ATOM 637 C CA . ASP A 1 87 ? -14.365 -3.903 3.823 1.00 89.56 87 ASP A CA 1
ATOM 638 C C . ASP A 1 87 ? -15.604 -3.014 3.936 1.00 89.56 87 ASP A C 1
ATOM 640 O O . ASP A 1 87 ? -15.520 -1.798 4.120 1.00 89.56 87 ASP A O 1
ATOM 644 N N . LYS A 1 88 ? -16.788 -3.615 3.840 1.00 67.56 88 LYS A N 1
ATOM 645 C CA . LYS A 1 88 ? -18.020 -2.891 4.145 1.00 67.56 88 LYS A CA 1
ATOM 646 C C . LYS A 1 88 ? -18.050 -2.717 5.656 1.00 67.56 88 LYS A C 1
ATOM 648 O O . LYS A 1 88 ? -18.332 -3.676 6.371 1.00 67.56 88 LYS A O 1
ATOM 653 N N . THR A 1 89 ? -17.754 -1.521 6.155 1.00 56.97 89 THR A N 1
ATOM 654 C CA . THR A 1 89 ? -18.085 -1.203 7.542 1.00 56.97 89 THR A CA 1
ATOM 655 C C . THR A 1 89 ? -19.593 -1.361 7.684 1.00 56.97 89 THR A C 1
ATOM 657 O O . THR A 1 89 ? -20.374 -0.667 7.031 1.00 56.97 89 THR A O 1
ATOM 660 N N . VAL A 1 90 ? -20.022 -2.305 8.522 1.00 46.19 90 VAL A N 1
ATOM 661 C CA . VAL A 1 90 ? -21.332 -2.196 9.154 1.00 46.19 90 VAL A CA 1
ATOM 662 C C . VAL A 1 90 ? -21.214 -0.930 9.992 1.00 46.19 90 VAL A C 1
ATOM 664 O O . VAL A 1 90 ? -20.612 -0.947 11.059 1.00 46.19 90 VAL A O 1
ATOM 667 N N . GLN A 1 91 ? -21.657 0.206 9.452 1.00 46.12 91 GLN A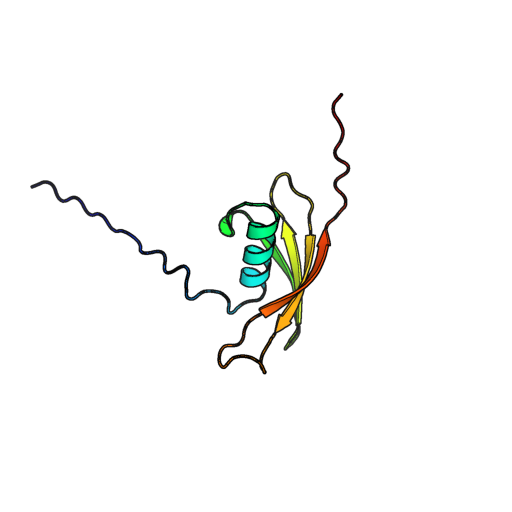 N 1
ATOM 668 C CA . GLN A 1 91 ? -21.979 1.342 10.300 1.00 46.12 91 GLN A CA 1
ATOM 669 C C . GLN A 1 91 ? -23.103 0.831 11.199 1.00 46.12 91 GLN A C 1
ATOM 671 O O . GLN A 1 91 ? -24.228 0.654 10.735 1.00 46.12 91 GLN A O 1
ATOM 676 N N . GLU A 1 92 ? -22.777 0.478 12.442 1.00 45.19 92 GLU A N 1
ATOM 677 C CA . GLU A 1 92 ? -23.790 0.369 13.481 1.00 45.19 92 GLU A CA 1
ATOM 678 C C . GLU A 1 92 ? -24.399 1.767 13.619 1.00 45.19 92 GLU A C 1
ATOM 680 O O . GLU A 1 92 ? -23.807 2.685 14.185 1.00 45.19 92 GLU A O 1
ATOM 685 N N . ASP A 1 93 ? -25.554 1.936 12.975 1.00 43.31 93 ASP A N 1
ATOM 686 C CA . ASP A 1 93 ? -26.474 3.045 13.163 1.00 43.31 93 ASP A CA 1
ATOM 687 C C . ASP A 1 93 ? -26.912 3.016 14.631 1.00 43.31 93 ASP A C 1
ATOM 689 O O . ASP A 1 93 ? -27.779 2.241 15.036 1.00 43.31 93 ASP A O 1
ATOM 693 N N . HIS A 1 94 ? -26.231 3.796 15.467 1.00 43.47 94 HIS A N 1
ATOM 694 C CA . HIS A 1 94 ? -26.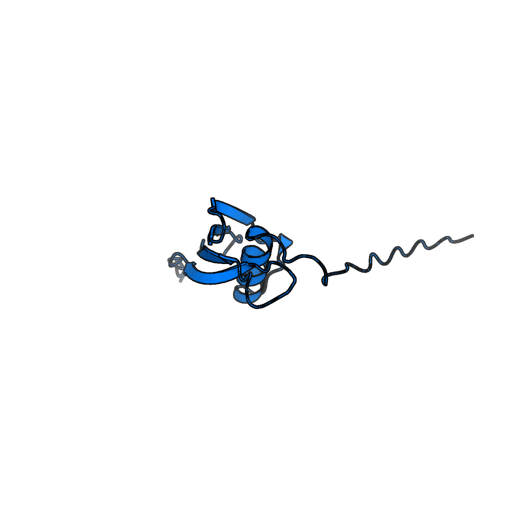694 4.077 16.817 1.00 43.47 94 HIS A CA 1
ATOM 695 C C . HIS A 1 94 ? -27.835 5.097 16.727 1.00 43.47 94 HIS A C 1
ATOM 697 O O . HIS A 1 94 ? -27.614 6.298 16.900 1.00 43.47 94 HIS A O 1
ATOM 703 N N . GLY A 1 95 ? -29.030 4.600 16.395 1.00 44.06 95 GLY A N 1
ATOM 704 C CA . GLY A 1 95 ? -30.302 5.302 16.582 1.00 44.06 95 GLY A CA 1
ATOM 705 C C . GLY A 1 95 ? -30.682 5.477 18.049 1.00 44.06 95 GLY A C 1
ATOM 706 O O . GLY A 1 95 ? -30.224 4.673 18.895 1.00 44.06 95 GLY A O 1
#

Secondary structure (DSSP, 8-state):
------------TTS---SHHHHHHHHHHHHHT--GGG-EEEEEEE-SSEEEEEEE-TTS--EEEEEEEETTT-SS-EEEEEEEEE---------

pLDDT: mean 77.8, std 21.57, range [37.62, 97.12]

Sequence (95 aa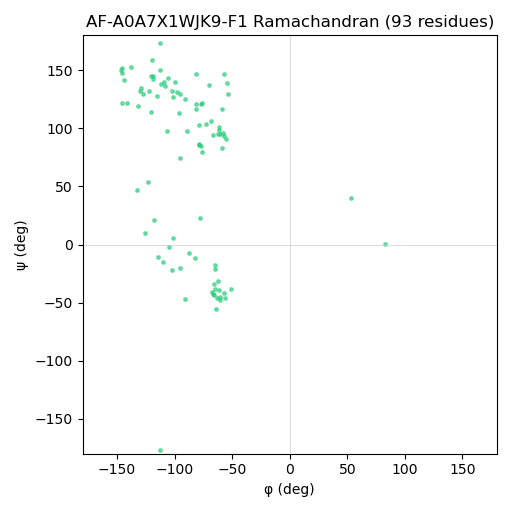):
MLSASATAVDEDASEMWAEPEQSAAGFIARSFSVKPEQVTVTIINRDKNSATAISKVPGWPTCVLDLVLASEVSADEVWLVGDVACDKTVQEDHG

Radius of gyration: 17.23 Å; Cα contacts (8 Å, |Δi|>4): 150; chains: 1; bounding box: 50×48×40 Å

Solvent-accessible surface area (backbone atoms only — not comparable to full-atom values): 5818 Å² total; per-residue (Å²): 138,84,85,80,82,78,77,75,71,78,74,73,86,78,81,74,53,68,44,61,58,47,34,52,19,52,50,50,13,63,75,69,75,50,58,41,91,60,37,50,61,44,78,80,42,76,58,98,52,36,36,34,32,41,36,42,37,92,98,52,53,47,29,42,33,38,32,35,52,40,64,89,82,41,100,57,58,33,40,41,81,77,47,77,52,61,52,81,66,78,74,78,77,84,124

Mean predicted aligned error: 11.27 Å

Foldseek 3Di:
DDDDPPPPPPPPPPPDFQDQLQQVLVVVCVVVVHDSVQKDKDWPDDDPFKTWIWIDHPPFFIKIWIWGFPVPPDPGTGIDTDDMDTDPPPPPPPD